Protein AF-A0A3M2H6S9-F1 (afdb_monomer_lite)

Secondary structure (DSSP, 8-state):
--------PPPHHHHHHHHHHHHHHHHHHHHHHHHHHHHHHHHHHHHHHHHHHHHHHHHHHHHHHTT----HHHHHHHHHH-GGGGSTTS-PPPPSS-TT--EEEEEETTEEEEEE-

Radius of gyration: 27.15 Å; chains: 1; bounding box: 84×23×64 Å

Foldseek 3Di:
DDDDDDDPDDDPVVVVVVVVVCVVCCVPPVVVVVVVLVVVLVVVQVVLFVVLLVLLVVVVVVCVVVVHPDDSQRSLVVCQVQVLVSDPVSDRDARSVDNVWDWHWDQDPNDIDIDID

Structure (mmCIF, N/CA/C/O backbone):
data_AF-A0A3M2H6S9-F1
#
_entry.id   AF-A0A3M2H6S9-F1
#
loop_
_atom_site.group_PDB
_atom_site.id
_atom_site.type_symbol
_atom_site.label_atom_id
_atom_site.label_alt_id
_atom_site.label_comp_id
_atom_site.label_asym_id
_atom_site.label_entity_id
_atom_site.label_seq_id
_atom_site.pdbx_PDB_ins_code
_atom_site.Cartn_x
_atom_site.Cartn_y
_atom_site.Cartn_z
_atom_site.occupancy
_atom_site.B_iso_or_equiv
_atom_site.auth_seq_id
_atom_site.auth_comp_id
_atom_site.auth_asym_id
_atom_site.auth_atom_id
_atom_site.pdbx_PDB_model_num
ATOM 1 N N . MET A 1 1 ? -65.096 -12.778 26.161 1.00 44.81 1 MET A N 1
ATOM 2 C CA . MET A 1 1 ? -63.976 -12.532 27.097 1.00 44.81 1 MET A CA 1
ATOM 3 C C . MET A 1 1 ? -62.721 -12.282 26.278 1.00 44.81 1 MET A C 1
ATOM 5 O O . MET A 1 1 ? -62.367 -13.142 25.485 1.00 44.81 1 MET A O 1
ATOM 9 N N . ILE A 1 2 ? -62.095 -11.111 26.406 1.00 59.03 2 ILE A N 1
ATOM 10 C CA . ILE A 1 2 ? -60.827 -10.795 25.729 1.00 59.03 2 ILE A CA 1
ATOM 11 C C . ILE A 1 2 ? -59.720 -10.987 26.765 1.00 59.03 2 ILE A C 1
ATOM 13 O O . ILE A 1 2 ? -59.683 -10.279 27.767 1.00 59.03 2 ILE A O 1
ATOM 17 N N . ALA A 1 3 ? -58.858 -11.982 26.559 1.00 64.31 3 ALA A N 1
ATOM 18 C CA . ALA A 1 3 ? -57.702 -12.210 27.416 1.00 64.31 3 ALA A CA 1
ATOM 19 C C . ALA A 1 3 ? -56.648 -11.124 27.143 1.00 64.31 3 ALA A C 1
ATOM 21 O O . ALA A 1 3 ? -56.135 -11.014 26.027 1.00 64.31 3 ALA A O 1
ATOM 22 N N . LEU A 1 4 ? -56.335 -10.308 28.152 1.00 69.00 4 LEU A N 1
ATOM 23 C CA . LEU A 1 4 ? -55.275 -9.302 28.078 1.00 69.00 4 LEU A CA 1
ATOM 24 C C . LEU A 1 4 ? -53.917 -10.011 28.027 1.00 69.00 4 LEU A C 1
ATOM 26 O O . LEU A 1 4 ? -53.465 -10.615 28.997 1.00 69.00 4 LEU A O 1
ATOM 30 N N . ARG A 1 5 ? -53.276 -9.959 26.859 1.00 70.56 5 ARG A N 1
ATOM 31 C CA . ARG A 1 5 ? -51.943 -10.515 26.621 1.00 70.56 5 ARG A CA 1
ATOM 32 C C . ARG A 1 5 ? -50.921 -9.715 27.434 1.00 70.56 5 ARG A C 1
ATOM 34 O O . ARG A 1 5 ? -50.798 -8.508 27.245 1.00 70.56 5 ARG A O 1
ATOM 41 N N . SER A 1 6 ? -50.186 -10.373 28.326 1.00 68.25 6 SER A N 1
ATOM 42 C CA . SER A 1 6 ? -49.147 -9.746 29.148 1.00 68.25 6 SER A CA 1
ATOM 43 C C . SER A 1 6 ? -48.003 -9.242 28.260 1.00 68.25 6 SER A C 1
ATOM 45 O O . SER A 1 6 ? -47.189 -10.032 27.782 1.00 68.25 6 SER A O 1
ATOM 47 N N . GLN A 1 7 ? -47.935 -7.933 28.013 1.00 69.62 7 GLN A N 1
ATOM 48 C CA . GLN A 1 7 ? -46.767 -7.324 27.380 1.00 69.62 7 GLN A CA 1
ATOM 49 C C . GLN A 1 7 ? -45.633 -7.270 28.408 1.00 69.62 7 GLN A C 1
ATOM 51 O O . GLN A 1 7 ? -45.641 -6.445 29.318 1.00 69.62 7 GLN A O 1
ATOM 56 N N . LYS A 1 8 ? -44.664 -8.182 28.288 1.00 73.62 8 LYS A N 1
ATOM 57 C CA . LYS A 1 8 ? -43.394 -8.084 29.014 1.00 73.62 8 LYS A CA 1
ATOM 58 C C . LYS A 1 8 ? -42.585 -6.945 28.387 1.00 73.62 8 LYS A C 1
ATOM 60 O O . LYS A 1 8 ? -42.060 -7.101 27.289 1.00 73.62 8 LYS A O 1
ATOM 65 N N . GLY A 1 9 ? -42.558 -5.791 29.050 1.00 72.38 9 GLY A N 1
ATOM 66 C CA . GLY A 1 9 ? -41.689 -4.672 28.688 1.00 72.38 9 GLY A CA 1
ATOM 67 C C . GLY A 1 9 ? -40.232 -4.963 29.053 1.00 72.38 9 GLY A C 1
ATOM 68 O O . GLY A 1 9 ? -39.964 -5.599 30.070 1.00 72.38 9 GLY A O 1
ATOM 69 N N . PHE A 1 10 ? -39.311 -4.505 28.207 1.00 75.94 10 PHE A N 1
ATOM 70 C CA . PHE A 1 10 ? -37.865 -4.555 28.433 1.00 75.94 10 PHE A CA 1
ATOM 71 C C . PHE A 1 10 ? -37.494 -3.723 29.667 1.00 75.94 10 PHE A C 1
ATOM 73 O O . PHE A 1 10 ? -38.021 -2.620 29.845 1.00 75.94 10 PHE A O 1
ATOM 80 N N . THR A 1 11 ? -36.609 -4.220 30.531 1.00 88.62 11 THR A N 1
ATOM 81 C CA . THR A 1 11 ? -36.178 -3.445 31.700 1.00 88.62 11 THR A CA 1
ATOM 82 C C . THR A 1 11 ? -35.167 -2.376 31.280 1.00 88.62 11 THR A C 1
ATOM 84 O O . THR A 1 11 ? -34.320 -2.601 30.416 1.00 88.62 11 THR A O 1
ATOM 87 N N . MET A 1 12 ? -35.202 -1.196 31.912 1.00 87.62 12 MET A N 1
ATOM 88 C CA . MET A 1 12 ? -34.157 -0.182 31.684 1.00 87.62 12 MET A CA 1
ATOM 89 C C . MET A 1 12 ? -32.765 -0.734 32.027 1.00 87.62 12 MET A C 1
ATOM 91 O O . MET A 1 12 ? -31.778 -0.382 31.385 1.00 87.62 12 MET A O 1
ATOM 95 N N . LEU A 1 13 ? -32.702 -1.635 33.012 1.00 89.50 13 LEU A N 1
ATOM 96 C CA . LEU A 1 13 ? -31.469 -2.276 33.448 1.00 89.50 13 LEU A CA 1
ATOM 97 C C . LEU A 1 13 ? -30.848 -3.152 32.351 1.00 89.50 13 LEU A C 1
ATOM 99 O O . LEU A 1 13 ? -29.633 -3.106 32.167 1.00 89.50 13 LEU A O 1
ATOM 103 N N . GLU A 1 14 ? -31.654 -3.897 31.591 1.00 89.44 14 GLU A N 1
ATOM 104 C CA . GLU A 1 14 ? -31.152 -4.684 30.458 1.00 89.44 14 GLU A CA 1
ATOM 105 C C . GLU A 1 14 ? -30.493 -3.792 29.405 1.00 89.44 14 GLU A C 1
ATOM 107 O O . GLU A 1 14 ? -29.436 -4.142 28.884 1.00 89.44 14 GLU A O 1
ATOM 112 N N . LEU A 1 15 ? -31.047 -2.606 29.138 1.00 90.75 15 LEU A N 1
ATOM 113 C CA . LEU A 1 15 ? -30.443 -1.683 28.176 1.00 90.75 15 LEU A CA 1
ATOM 114 C C . LEU A 1 15 ? -29.105 -1.136 28.691 1.00 90.75 15 LEU A C 1
ATOM 116 O O . LEU A 1 15 ? -28.136 -1.053 27.937 1.00 90.75 15 LEU A O 1
ATOM 120 N N . VAL A 1 16 ? -29.031 -0.800 29.982 1.00 94.56 16 VAL A N 1
ATOM 121 C CA . VAL A 1 16 ? -27.813 -0.260 30.605 1.00 94.56 16 VAL A CA 1
ATOM 122 C C . VAL A 1 16 ? -26.684 -1.290 30.611 1.00 94.56 16 VAL A C 1
ATOM 124 O O . VAL A 1 16 ? -25.569 -0.962 30.211 1.00 94.56 16 VAL A O 1
ATOM 127 N N . ILE A 1 17 ? -26.953 -2.539 31.002 1.00 94.12 17 ILE A N 1
ATOM 128 C CA . ILE A 1 17 ? -25.923 -3.593 31.028 1.00 94.12 17 ILE A CA 1
ATOM 129 C C . ILE A 1 17 ? -25.388 -3.861 29.615 1.00 94.12 17 ILE A C 1
ATOM 131 O O . ILE A 1 17 ? -24.176 -3.973 29.423 1.00 94.12 17 ILE A O 1
ATOM 135 N N . VAL A 1 18 ? -26.266 -3.899 28.609 1.00 95.12 18 VAL A N 1
ATOM 136 C CA . VAL A 1 18 ? -25.861 -4.079 27.208 1.00 95.12 18 VAL A CA 1
ATOM 137 C C . VAL A 1 18 ? -24.972 -2.926 26.733 1.00 95.12 18 VAL A C 1
ATOM 139 O O . VAL A 1 18 ? -23.929 -3.173 26.125 1.00 95.12 18 VAL A O 1
ATOM 142 N N . LEU A 1 19 ? -25.325 -1.676 27.051 1.00 95.31 19 LEU A N 1
ATOM 143 C CA . LEU A 1 19 ? -24.507 -0.509 26.705 1.00 95.31 19 LEU A CA 1
ATOM 144 C C . LEU A 1 19 ? -23.127 -0.551 27.365 1.00 95.31 19 LEU A C 1
ATOM 146 O O . LEU A 1 19 ? -22.139 -0.241 26.703 1.00 95.31 19 LEU A O 1
ATOM 150 N N . VAL A 1 20 ? -23.040 -0.974 28.630 1.00 96.75 20 VAL A N 1
ATOM 151 C CA . VAL A 1 20 ? -21.758 -1.126 29.335 1.00 96.75 20 VAL A CA 1
ATOM 152 C C . VAL A 1 20 ? -20.872 -2.153 28.630 1.00 96.75 20 VAL A C 1
ATOM 154 O O . VAL A 1 20 ? -19.716 -1.854 28.335 1.00 96.75 20 VAL A O 1
ATOM 157 N N . ILE A 1 21 ? -21.411 -3.325 28.280 1.00 96.81 21 ILE A N 1
ATOM 158 C CA . ILE A 1 21 ? -20.644 -4.371 27.585 1.00 96.81 21 ILE A CA 1
ATOM 159 C C . ILE A 1 21 ? -20.167 -3.878 26.209 1.00 96.81 21 ILE A C 1
ATOM 161 O O . ILE A 1 21 ? -18.991 -4.037 25.873 1.00 96.81 21 ILE A O 1
ATOM 165 N N . ILE A 1 22 ? -21.043 -3.239 25.423 1.00 97.12 22 ILE A N 1
ATOM 166 C CA . ILE A 1 22 ? -20.680 -2.686 24.107 1.00 97.12 22 ILE A CA 1
ATOM 167 C C . ILE A 1 22 ? -19.617 -1.592 24.256 1.00 97.12 22 ILE A C 1
ATOM 169 O O . ILE A 1 22 ? -18.658 -1.585 23.487 1.00 97.12 22 ILE A O 1
ATOM 173 N N . ALA A 1 23 ? -19.733 -0.704 25.247 1.00 97.12 23 ALA A N 1
ATOM 174 C CA . ALA A 1 23 ? -18.757 0.356 25.494 1.00 97.12 23 ALA A CA 1
ATOM 175 C C . ALA A 1 23 ? -17.372 -0.211 25.847 1.00 97.12 23 ALA A C 1
ATOM 177 O O . ALA A 1 23 ? -16.366 0.238 25.294 1.00 97.12 23 ALA A O 1
ATOM 178 N N . THR A 1 24 ? -17.308 -1.237 26.702 1.00 97.06 24 THR A N 1
ATOM 179 C CA . THR A 1 24 ? -16.048 -1.914 27.044 1.00 97.06 24 THR A CA 1
ATOM 180 C C . THR A 1 24 ? -15.415 -2.581 25.821 1.00 97.06 24 THR A C 1
ATOM 182 O O . THR A 1 24 ? -14.225 -2.384 25.561 1.00 97.06 24 THR A O 1
ATOM 185 N N . LEU A 1 25 ? -16.197 -3.329 25.033 1.00 97.38 25 LEU A N 1
ATOM 186 C CA . LEU A 1 25 ? -15.698 -3.989 23.823 1.00 97.38 25 LEU A CA 1
ATOM 187 C C . LEU A 1 25 ? -15.268 -2.981 22.753 1.00 97.38 25 LEU A C 1
ATOM 189 O O . LEU A 1 25 ? -14.226 -3.167 22.125 1.00 97.38 25 LEU A O 1
ATOM 193 N N . ALA A 1 26 ? -16.025 -1.900 22.563 1.00 96.88 26 ALA A N 1
ATOM 194 C CA . ALA A 1 26 ? -15.684 -0.838 21.624 1.00 96.88 26 ALA A CA 1
ATOM 195 C C . ALA A 1 26 ? -14.374 -0.140 22.019 1.00 96.88 26 ALA A C 1
ATOM 197 O O . ALA A 1 26 ? -13.539 0.111 21.148 1.00 96.88 26 ALA A O 1
ATOM 198 N N . GLY A 1 27 ? -14.150 0.088 23.319 1.00 97.06 27 GLY A N 1
ATOM 199 C CA . GLY A 1 27 ? -12.933 0.713 23.841 1.00 97.06 27 GLY A CA 1
ATOM 200 C C . GLY A 1 27 ? -11.645 -0.011 23.435 1.00 97.06 27 GLY A C 1
ATOM 201 O O . GLY A 1 27 ? -10.677 0.635 23.040 1.00 97.06 27 GLY A O 1
ATOM 202 N N . ILE A 1 28 ? -11.638 -1.349 23.456 1.00 96.25 28 ILE A N 1
ATOM 203 C CA . ILE A 1 28 ? -10.476 -2.154 23.029 1.00 96.25 28 ILE A CA 1
ATOM 204 C C . ILE A 1 28 ? -10.516 -2.536 21.541 1.00 96.25 28 ILE A C 1
ATOM 206 O O . ILE A 1 28 ? -9.474 -2.673 20.896 1.00 96.25 28 ILE A O 1
ATOM 210 N N . GLY A 1 29 ? -11.711 -2.719 20.981 1.00 96.88 29 GLY A N 1
ATOM 211 C CA . GLY A 1 29 ? -11.915 -3.247 19.635 1.00 96.88 29 GLY A CA 1
ATOM 212 C C . GLY A 1 29 ? -11.620 -2.224 18.545 1.00 96.88 29 GLY A C 1
ATOM 213 O O . GLY A 1 29 ? -10.924 -2.541 17.580 1.00 96.88 29 GLY A O 1
ATOM 214 N N . VAL A 1 30 ? -12.088 -0.984 18.716 1.00 96.38 30 VAL A N 1
ATOM 215 C CA . VAL A 1 30 ? -11.924 0.093 17.728 1.00 96.38 30 VAL A CA 1
ATOM 216 C C . VAL A 1 30 ? -10.448 0.410 17.438 1.00 96.38 30 VAL A C 1
ATOM 218 O O . VAL A 1 30 ? -10.059 0.321 16.270 1.00 96.38 30 VAL A O 1
ATOM 221 N N . PRO A 1 31 ? -9.579 0.722 18.423 1.00 95.19 31 PRO A N 1
ATOM 222 C CA . PRO A 1 31 ? -8.184 1.063 18.128 1.00 95.19 31 PRO A CA 1
ATOM 223 C C . PRO A 1 31 ? -7.410 -0.109 17.504 1.00 95.19 31 PRO A C 1
ATOM 225 O O . PRO A 1 31 ? -6.616 0.091 16.579 1.00 95.19 31 PRO A O 1
ATOM 228 N N . LYS A 1 32 ? -7.675 -1.345 17.952 1.00 96.38 32 LYS A N 1
ATOM 229 C CA . LYS A 1 32 ? -7.070 -2.555 17.378 1.00 96.38 32 LYS A CA 1
ATOM 230 C C . LYS A 1 32 ? -7.471 -2.734 15.915 1.00 96.38 32 LYS A C 1
ATOM 232 O O . LYS A 1 32 ? -6.606 -2.959 15.070 1.00 96.38 32 LYS A O 1
ATOM 237 N N . TYR A 1 33 ? -8.759 -2.586 15.611 1.00 96.00 33 TYR A N 1
ATOM 238 C CA . TYR A 1 33 ? -9.279 -2.698 14.252 1.00 96.00 33 TYR A CA 1
ATOM 239 C C . TYR A 1 33 ? -8.670 -1.650 13.314 1.00 96.00 33 TYR A C 1
ATOM 241 O O . TYR A 1 33 ? -8.200 -1.997 12.231 1.00 96.00 33 TYR A O 1
ATOM 249 N N . LEU A 1 34 ? -8.585 -0.389 13.751 1.00 95.62 34 LEU A N 1
ATOM 250 C CA . LEU A 1 34 ? -7.965 0.685 12.968 1.00 95.62 34 LEU A CA 1
ATOM 251 C C . LEU A 1 34 ? -6.479 0.409 12.679 1.00 95.62 34 LEU A C 1
ATOM 253 O O . LEU A 1 34 ? -6.016 0.608 11.554 1.00 95.62 34 LEU A O 1
ATOM 257 N N . SER A 1 35 ? -5.732 -0.102 13.663 1.00 95.62 35 SER A N 1
ATOM 258 C CA . SER A 1 35 ? -4.330 -0.502 13.472 1.00 95.62 35 SER A CA 1
ATOM 259 C C . SER A 1 35 ? -4.193 -1.654 12.472 1.00 95.62 35 SER A C 1
ATOM 261 O O . SER A 1 35 ? -3.369 -1.583 11.559 1.00 95.62 35 SER A O 1
ATOM 263 N N . MET A 1 36 ? -5.034 -2.686 12.586 1.00 95.88 36 MET A N 1
ATOM 264 C CA . MET A 1 36 ? -5.041 -3.823 11.659 1.00 95.88 36 MET A CA 1
ATOM 265 C C . MET A 1 36 ? -5.373 -3.390 10.229 1.00 95.88 36 MET A C 1
ATOM 267 O O . MET A 1 36 ? -4.688 -3.803 9.295 1.00 95.88 36 MET A O 1
ATOM 271 N N . GLN A 1 37 ? -6.364 -2.513 10.046 1.00 94.56 37 GLN A N 1
ATOM 272 C CA . GLN A 1 37 ? -6.674 -1.949 8.732 1.00 94.56 37 GLN A CA 1
ATOM 273 C C . GLN A 1 37 ? -5.481 -1.192 8.145 1.00 94.56 37 GLN A C 1
ATOM 275 O O . GLN A 1 37 ? -5.136 -1.401 6.983 1.00 94.56 37 GLN A O 1
ATOM 280 N N . LYS A 1 38 ? -4.814 -0.346 8.939 1.00 93.75 38 LYS A N 1
ATOM 281 C CA . LYS A 1 38 ? -3.628 0.393 8.488 1.00 93.75 38 LYS A CA 1
ATOM 282 C C . LYS A 1 38 ? -2.501 -0.553 8.065 1.00 93.75 38 LYS A C 1
ATOM 284 O O . LYS A 1 38 ? -1.880 -0.340 7.027 1.00 93.75 38 LYS A O 1
ATOM 289 N N . GLN A 1 39 ? -2.251 -1.613 8.833 1.00 94.31 39 GLN A N 1
ATOM 290 C CA . GLN A 1 39 ? -1.246 -2.625 8.490 1.00 94.31 39 GLN A CA 1
ATOM 291 C C . GLN A 1 39 ? -1.608 -3.376 7.203 1.00 94.31 39 GLN A C 1
ATOM 293 O O . GLN A 1 39 ? -0.745 -3.556 6.345 1.00 94.31 39 GLN A O 1
ATOM 298 N N . ALA A 1 40 ? -2.880 -3.742 7.025 1.00 94.81 40 ALA A N 1
ATOM 299 C CA . ALA A 1 40 ? -3.366 -4.371 5.799 1.00 94.81 40 ALA A CA 1
ATOM 300 C C . ALA A 1 40 ? -3.190 -3.455 4.578 1.00 94.81 40 ALA A C 1
ATOM 302 O O . ALA A 1 40 ? -2.738 -3.912 3.530 1.00 94.81 40 ALA A O 1
ATOM 303 N N . GLN A 1 41 ? -3.465 -2.154 4.721 1.00 93.56 41 GLN A N 1
ATOM 304 C CA . GLN A 1 41 ? -3.228 -1.173 3.659 1.00 93.56 41 GLN A CA 1
ATOM 305 C C . GLN A 1 41 ? -1.738 -1.070 3.303 1.00 93.56 41 GLN A C 1
ATOM 307 O O . GLN A 1 41 ? -1.398 -1.070 2.125 1.00 93.56 41 GLN A O 1
ATOM 312 N N . ILE A 1 42 ? -0.838 -1.036 4.290 1.00 93.00 42 ILE A N 1
ATOM 313 C CA . ILE A 1 42 ? 0.615 -0.995 4.045 1.00 93.00 42 ILE A CA 1
ATOM 314 C C . ILE A 1 42 ? 1.092 -2.275 3.342 1.00 93.00 42 ILE A C 1
ATOM 316 O O . ILE A 1 42 ? 1.872 -2.208 2.391 1.00 93.00 42 ILE A O 1
ATOM 320 N N . ALA A 1 43 ? 0.614 -3.441 3.782 1.00 94.38 43 ALA A N 1
ATOM 321 C CA . ALA A 1 43 ? 0.956 -4.724 3.174 1.00 94.38 43 ALA A CA 1
ATOM 322 C C . ALA A 1 43 ? 0.465 -4.813 1.720 1.00 94.38 43 ALA A C 1
ATOM 324 O O . ALA A 1 43 ? 1.234 -5.192 0.834 1.00 94.38 43 ALA A O 1
ATOM 325 N N . ALA A 1 44 ? -0.779 -4.401 1.465 1.00 94.06 44 ALA A N 1
ATOM 326 C CA . ALA A 1 44 ? -1.347 -4.341 0.123 1.00 94.06 44 ALA A CA 1
ATOM 327 C C . ALA A 1 44 ? -0.589 -3.348 -0.773 1.00 94.06 44 ALA A C 1
ATOM 329 O O . ALA A 1 44 ? -0.289 -3.670 -1.918 1.00 94.06 44 ALA A O 1
ATOM 330 N N . ASP A 1 45 ? -0.206 -2.177 -0.255 1.00 93.19 45 ASP A N 1
ATOM 331 C CA . ASP A 1 45 ? 0.569 -1.194 -1.018 1.00 93.19 45 ASP A CA 1
ATOM 332 C C . ASP A 1 45 ? 1.948 -1.744 -1.408 1.00 93.19 45 ASP A C 1
ATOM 334 O O . ASP A 1 45 ? 2.370 -1.632 -2.560 1.00 93.19 45 ASP A O 1
ATOM 338 N N . LYS A 1 46 ? 2.632 -2.410 -0.472 1.00 93.25 46 LYS A N 1
ATOM 339 C CA . LYS A 1 46 ? 3.916 -3.068 -0.740 1.00 93.25 46 LYS A CA 1
ATOM 340 C C . LYS A 1 46 ? 3.781 -4.157 -1.809 1.00 93.25 46 LYS A C 1
ATOM 342 O O . LYS A 1 46 ? 4.606 -4.210 -2.721 1.00 93.25 46 LYS A O 1
ATOM 347 N N . ALA A 1 47 ? 2.744 -4.991 -1.721 1.00 93.94 47 ALA A N 1
ATOM 348 C CA . ALA A 1 47 ? 2.470 -6.033 -2.708 1.00 93.94 47 ALA A CA 1
ATOM 349 C C . ALA A 1 47 ? 2.174 -5.441 -4.097 1.00 93.94 47 ALA A C 1
ATOM 351 O O . ALA A 1 47 ? 2.753 -5.877 -5.091 1.00 93.94 47 ALA A O 1
ATOM 352 N N . ASN A 1 48 ? 1.348 -4.393 -4.162 1.00 93.75 48 ASN A N 1
ATOM 353 C CA . ASN A 1 48 ? 1.013 -3.704 -5.408 1.00 93.75 48 ASN A CA 1
ATOM 354 C C . ASN A 1 48 ? 2.250 -3.095 -6.080 1.00 93.75 48 ASN A C 1
ATOM 356 O O . ASN A 1 48 ? 2.439 -3.256 -7.285 1.00 93.75 48 ASN A O 1
ATOM 360 N N . ARG A 1 49 ? 3.125 -2.429 -5.316 1.00 93.44 49 ARG A N 1
ATOM 361 C CA . ARG A 1 49 ? 4.373 -1.856 -5.850 1.00 93.44 49 ARG A CA 1
ATOM 362 C C . ARG A 1 49 ? 5.298 -2.926 -6.416 1.00 93.44 49 ARG A C 1
ATOM 364 O O . ARG A 1 49 ? 5.822 -2.740 -7.511 1.00 93.44 49 ARG A O 1
ATOM 371 N N . ALA A 1 50 ? 5.460 -4.043 -5.707 1.00 93.25 50 ALA A N 1
ATOM 372 C CA . ALA A 1 50 ? 6.266 -5.167 -6.179 1.00 93.25 50 ALA A CA 1
ATOM 373 C C . ALA A 1 50 ? 5.689 -5.781 -7.468 1.00 93.25 50 ALA A C 1
ATOM 375 O O . ALA A 1 50 ? 6.430 -6.054 -8.415 1.00 93.25 50 ALA A O 1
ATOM 376 N N . ALA A 1 51 ? 4.362 -5.931 -7.546 1.00 93.44 51 ALA A N 1
ATOM 377 C CA . ALA A 1 51 ? 3.684 -6.401 -8.751 1.00 93.44 51 ALA A CA 1
ATOM 378 C C . ALA A 1 51 ? 3.907 -5.455 -9.943 1.00 93.44 51 ALA A C 1
ATOM 380 O O . ALA A 1 51 ? 4.196 -5.915 -11.045 1.00 93.44 51 ALA A O 1
ATOM 381 N N . ILE A 1 52 ? 3.844 -4.136 -9.727 1.00 93.81 52 ILE A N 1
ATOM 382 C CA . ILE A 1 52 ? 4.107 -3.129 -10.767 1.00 93.81 52 ILE A CA 1
ATOM 383 C C . ILE A 1 52 ? 5.568 -3.162 -11.224 1.00 93.81 52 ILE A C 1
ATOM 385 O O . ILE A 1 52 ? 5.821 -3.163 -12.425 1.00 93.81 52 ILE A O 1
ATOM 389 N N . GLN A 1 53 ? 6.530 -3.225 -10.298 1.00 93.50 53 GLN A N 1
ATOM 390 C CA . GLN 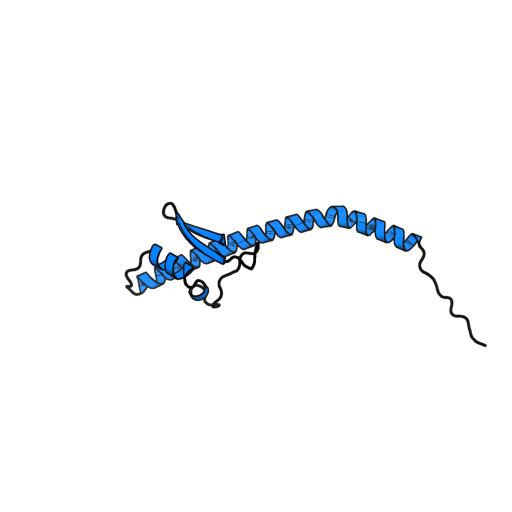A 1 53 ? 7.952 -3.350 -10.647 1.00 93.50 53 GLN A CA 1
ATOM 391 C C . GLN A 1 53 ? 8.202 -4.592 -11.507 1.00 93.50 53 GLN A C 1
ATOM 393 O O . GLN A 1 53 ? 8.880 -4.511 -12.530 1.00 93.50 53 GLN A O 1
ATOM 398 N N . THR A 1 54 ? 7.596 -5.718 -11.128 1.00 93.44 54 THR A N 1
ATOM 399 C CA . THR A 1 54 ? 7.685 -6.973 -11.882 1.00 93.44 54 THR A CA 1
ATOM 400 C C . THR A 1 54 ? 7.050 -6.832 -13.264 1.00 93.44 54 THR A C 1
ATOM 402 O O . THR A 1 54 ? 7.641 -7.248 -14.253 1.00 93.44 54 THR A O 1
ATOM 405 N N . ALA A 1 55 ? 5.882 -6.195 -13.370 1.00 93.38 55 ALA A N 1
ATOM 406 C CA . ALA A 1 55 ? 5.211 -5.977 -14.649 1.00 93.38 55 ALA A CA 1
ATOM 407 C C . ALA A 1 55 ? 6.032 -5.086 -15.602 1.00 93.38 55 ALA A C 1
ATOM 409 O O . ALA A 1 55 ? 6.126 -5.381 -16.794 1.00 93.38 55 ALA A O 1
ATOM 410 N N . ILE A 1 56 ? 6.663 -4.027 -15.080 1.00 93.69 56 ILE A N 1
ATOM 411 C CA . ILE A 1 56 ? 7.578 -3.162 -15.841 1.00 93.69 56 ILE A CA 1
ATOM 412 C C . ILE A 1 56 ? 8.783 -3.974 -16.332 1.00 93.69 56 ILE A C 1
ATOM 414 O O . ILE A 1 56 ? 9.108 -3.923 -17.517 1.00 93.69 56 ILE A O 1
ATOM 418 N N . MET A 1 57 ? 9.403 -4.768 -15.454 1.00 92.44 57 MET A N 1
ATOM 419 C CA . MET A 1 57 ? 10.555 -5.601 -15.810 1.00 92.44 57 MET A CA 1
ATOM 420 C C . MET A 1 57 ? 10.202 -6.665 -16.856 1.00 92.44 57 MET A C 1
ATOM 422 O O . MET A 1 57 ? 10.917 -6.817 -17.842 1.00 92.44 57 MET A O 1
ATOM 426 N N . ASN A 1 58 ? 9.071 -7.354 -16.697 1.00 93.81 58 ASN A N 1
ATOM 427 C CA . ASN A 1 58 ? 8.607 -8.349 -17.663 1.00 93.81 58 ASN A CA 1
ATOM 428 C C . ASN A 1 58 ? 8.376 -7.715 -19.037 1.00 93.81 58 ASN A C 1
ATOM 430 O O . ASN A 1 58 ? 8.816 -8.255 -20.046 1.00 93.81 58 ASN A O 1
ATOM 434 N N . ARG A 1 59 ? 7.760 -6.525 -19.088 1.00 93.12 59 ARG A N 1
ATOM 435 C CA . ARG A 1 59 ? 7.559 -5.800 -20.349 1.00 93.12 59 ARG A CA 1
ATOM 436 C C . ARG A 1 59 ? 8.885 -5.404 -21.000 1.00 93.12 59 ARG A C 1
ATOM 438 O O . ARG A 1 59 ? 8.996 -5.474 -22.222 1.00 93.12 59 ARG A O 1
ATOM 445 N N . TYR A 1 60 ? 9.866 -4.988 -20.203 1.00 93.31 60 TYR A N 1
ATOM 446 C CA . TYR A 1 60 ? 11.206 -4.658 -20.684 1.00 93.31 60 TYR A CA 1
ATOM 447 C C . TYR A 1 60 ? 11.905 -5.881 -21.295 1.00 93.31 60 TYR A C 1
ATOM 449 O O . TYR A 1 60 ? 12.379 -5.813 -22.429 1.00 93.31 60 TYR A O 1
ATOM 457 N N . VAL A 1 61 ? 11.885 -7.019 -20.597 1.00 93.62 61 VAL A N 1
ATOM 458 C CA . VAL A 1 61 ? 12.457 -8.284 -21.085 1.00 93.62 61 VAL A CA 1
ATOM 459 C C . VAL A 1 61 ? 11.741 -8.771 -22.348 1.00 93.62 61 VAL A C 1
ATOM 461 O O . VAL A 1 61 ? 12.400 -9.114 -23.327 1.00 93.62 61 VAL A O 1
ATOM 464 N N . ASP A 1 62 ? 10.407 -8.726 -22.384 1.00 93.06 62 ASP A N 1
ATOM 465 C CA . ASP A 1 62 ? 9.612 -9.100 -23.562 1.00 93.06 62 ASP A CA 1
ATOM 466 C C . ASP A 1 62 ? 9.983 -8.282 -24.803 1.00 93.06 62 ASP A C 1
ATOM 468 O O . ASP A 1 62 ? 10.005 -8.803 -25.918 1.00 93.06 62 ASP A O 1
ATOM 472 N N . LYS A 1 63 ? 10.243 -6.984 -24.622 1.00 92.81 63 LYS A N 1
ATOM 473 C CA . LYS A 1 63 ? 10.619 -6.078 -25.708 1.00 92.81 63 LYS A CA 1
ATOM 474 C C . LYS A 1 63 ? 12.016 -6.382 -26.239 1.00 92.81 63 LYS A C 1
ATOM 476 O O . LYS A 1 63 ? 12.182 -6.502 -27.451 1.00 92.81 63 LYS A O 1
ATOM 481 N N . ILE A 1 64 ? 12.977 -6.605 -25.345 1.00 93.31 64 ILE A N 1
ATOM 482 C CA . ILE A 1 64 ? 14.334 -7.014 -25.725 1.00 93.31 64 ILE A CA 1
ATOM 483 C C . ILE A 1 64 ? 14.315 -8.349 -26.472 1.00 93.31 64 ILE A C 1
ATOM 485 O O . ILE A 1 64 ? 14.945 -8.472 -27.519 1.00 93.31 64 ILE A O 1
ATOM 489 N N . ASN A 1 65 ? 13.543 -9.325 -25.989 1.00 94.19 65 ASN A N 1
ATOM 490 C CA . ASN A 1 65 ? 13.435 -10.643 -26.620 1.00 94.19 65 ASN A CA 1
ATOM 491 C C . ASN A 1 65 ? 12.852 -10.586 -28.041 1.00 94.19 65 ASN A C 1
ATOM 493 O O . ASN A 1 65 ? 13.107 -11.478 -28.845 1.00 94.19 65 ASN A O 1
ATOM 497 N N . ARG A 1 66 ? 12.085 -9.541 -28.373 1.00 93.38 66 ARG A N 1
ATOM 498 C CA . ARG A 1 66 ? 11.557 -9.301 -29.727 1.00 93.38 66 ARG A CA 1
ATOM 499 C C . ARG A 1 66 ? 12.532 -8.558 -30.643 1.00 93.38 66 ARG A C 1
ATOM 501 O O . ARG A 1 66 ? 12.211 -8.358 -31.809 1.00 93.38 66 ARG A O 1
ATOM 508 N N . GLY A 1 67 ? 13.700 -8.159 -30.138 1.00 91.31 67 GLY A N 1
ATOM 509 C CA . GLY A 1 67 ? 14.683 -7.366 -30.876 1.00 91.31 67 GLY A CA 1
ATOM 510 C C . GLY A 1 67 ? 14.416 -5.857 -30.856 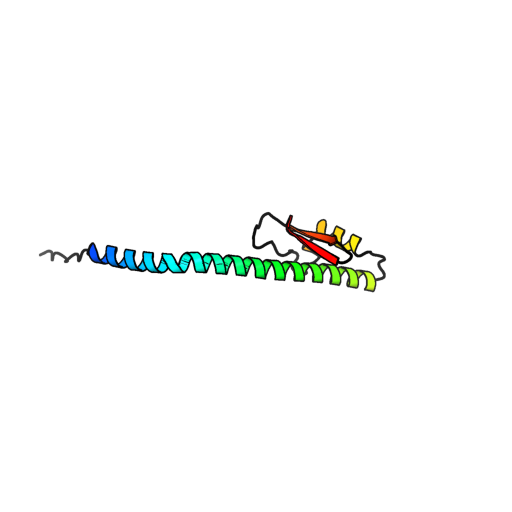1.00 91.31 67 GLY A C 1
ATOM 511 O O . GLY A 1 67 ? 15.110 -5.115 -31.553 1.00 91.31 67 GLY A O 1
ATOM 512 N N . ASP A 1 68 ? 13.451 -5.382 -30.057 1.00 92.44 68 ASP A N 1
ATOM 513 C CA . ASP A 1 68 ? 13.180 -3.949 -29.924 1.00 92.44 68 ASP A CA 1
ATOM 514 C C . ASP A 1 68 ? 14.311 -3.276 -29.126 1.00 92.44 68 ASP A C 1
ATOM 516 O O . ASP A 1 68 ? 14.689 -3.716 -28.036 1.00 92.44 68 ASP A O 1
ATOM 520 N N . ARG A 1 69 ? 14.822 -2.149 -29.632 1.00 89.94 69 ARG A N 1
ATOM 521 C CA . ARG A 1 69 ? 15.784 -1.304 -28.910 1.00 89.94 69 ARG A CA 1
ATOM 522 C C . ARG A 1 69 ? 15.027 -0.350 -27.991 1.00 89.94 69 ARG A C 1
ATOM 524 O O . ARG A 1 69 ? 14.690 0.758 -28.395 1.00 89.94 69 ARG A O 1
ATOM 531 N N . VAL A 1 70 ? 14.751 -0.792 -26.769 1.00 91.25 70 VAL A N 1
ATOM 532 C CA . VAL A 1 70 ? 14.082 0.014 -25.737 1.00 91.25 70 VAL A CA 1
ATOM 533 C C . VAL A 1 70 ? 14.979 0.189 -24.522 1.00 91.25 70 VAL A C 1
ATOM 535 O O . VAL A 1 70 ? 15.714 -0.719 -24.140 1.00 91.25 70 VAL A O 1
ATOM 538 N N . THR A 1 71 ? 14.902 1.352 -23.889 1.00 91.00 71 THR A N 1
ATOM 539 C CA . THR A 1 71 ? 15.520 1.587 -22.586 1.00 91.00 71 THR A CA 1
ATOM 540 C C . THR A 1 71 ? 14.512 1.332 -21.470 1.00 91.00 71 THR A C 1
ATOM 542 O O . THR A 1 71 ? 13.296 1.387 -21.670 1.00 91.00 71 THR A O 1
ATOM 545 N N . MET A 1 72 ? 15.003 1.100 -20.251 1.00 88.38 72 MET A N 1
ATOM 546 C CA . MET A 1 72 ? 14.127 0.995 -19.079 1.00 88.38 72 MET A CA 1
ATOM 547 C C . MET A 1 72 ? 13.290 2.273 -18.884 1.00 88.38 72 MET A C 1
ATOM 549 O O . MET A 1 72 ? 12.138 2.207 -18.454 1.00 88.38 72 MET A O 1
ATOM 553 N N . GLN A 1 73 ? 13.837 3.436 -19.250 1.00 92.06 73 GLN A N 1
ATOM 554 C CA . GLN A 1 73 ? 13.123 4.707 -19.165 1.00 92.06 73 GLN A CA 1
ATOM 555 C C . GLN A 1 73 ? 11.913 4.749 -20.108 1.00 92.06 73 GLN A C 1
ATOM 557 O O . GLN A 1 73 ? 10.861 5.256 -19.720 1.00 92.06 73 GLN A O 1
ATOM 562 N N . ASP A 1 74 ? 12.020 4.165 -21.302 1.00 92.44 74 ASP A N 1
ATOM 563 C CA . ASP A 1 74 ? 10.912 4.106 -22.262 1.00 92.44 74 ASP A CA 1
ATOM 564 C C . ASP A 1 74 ? 9.750 3.272 -21.721 1.00 92.44 74 ASP A C 1
ATOM 566 O O . ASP A 1 74 ? 8.588 3.670 -21.816 1.00 92.44 74 ASP A O 1
ATOM 570 N N . ILE A 1 75 ? 10.059 2.142 -21.080 1.00 93.12 75 ILE A N 1
ATOM 571 C CA . ILE A 1 75 ? 9.048 1.267 -20.478 1.00 93.12 75 ILE A CA 1
ATOM 572 C C . ILE A 1 75 ? 8.390 1.935 -19.268 1.00 93.12 75 I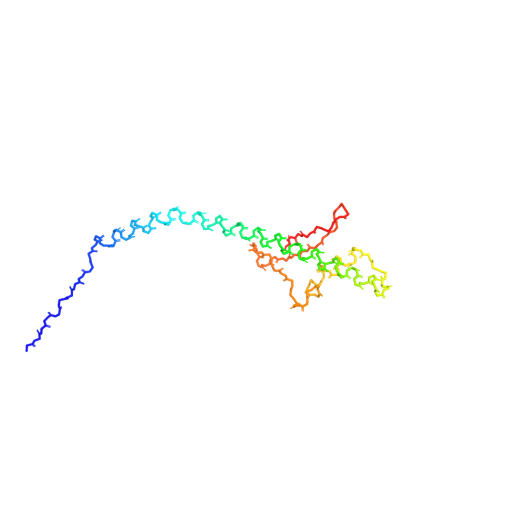LE A C 1
ATOM 574 O O . ILE A 1 75 ? 7.173 1.854 -19.100 1.00 93.12 75 ILE A O 1
ATOM 578 N N . VAL A 1 76 ? 9.164 2.647 -18.448 1.00 93.81 76 VAL A N 1
ATOM 579 C CA . VAL A 1 76 ? 8.632 3.444 -17.333 1.00 93.81 76 VAL A CA 1
ATOM 580 C C . VAL A 1 76 ? 7.712 4.561 -17.839 1.00 93.81 76 VAL A C 1
ATOM 582 O O . VAL A 1 76 ? 6.631 4.768 -17.283 1.00 93.81 76 VAL A O 1
ATOM 585 N N . ASN A 1 77 ? 8.084 5.248 -18.921 1.00 94.25 77 ASN A N 1
ATOM 586 C CA . ASN A 1 77 ? 7.233 6.256 -19.554 1.00 94.25 77 ASN A CA 1
ATOM 587 C C . ASN A 1 77 ? 5.941 5.628 -20.095 1.00 94.25 77 ASN A C 1
ATOM 589 O O . ASN A 1 77 ? 4.854 6.141 -19.835 1.00 94.25 77 ASN A O 1
ATOM 593 N N . GLN A 1 78 ? 6.040 4.474 -20.761 1.00 92.06 78 GLN A N 1
ATOM 594 C CA . GLN A 1 78 ? 4.883 3.731 -21.255 1.00 92.06 78 GLN A CA 1
ATOM 595 C C . GLN A 1 78 ? 3.946 3.313 -20.114 1.00 92.06 78 GLN A C 1
ATOM 597 O O . GLN A 1 78 ? 2.726 3.426 -20.251 1.00 92.06 78 GLN A O 1
ATOM 602 N N . PHE A 1 79 ? 4.497 2.874 -18.978 1.00 93.88 79 PHE A N 1
ATOM 603 C CA . PHE A 1 79 ? 3.711 2.576 -17.785 1.00 93.88 79 PHE A CA 1
ATOM 604 C C . PHE A 1 79 ? 2.971 3.815 -17.289 1.00 93.88 79 PHE A C 1
ATOM 606 O O . PHE A 1 79 ? 1.773 3.744 -17.051 1.00 93.88 79 PHE A O 1
ATOM 613 N N . ASN A 1 80 ? 3.643 4.962 -17.191 1.00 92.88 80 ASN A N 1
ATOM 614 C CA . ASN A 1 80 ? 3.020 6.200 -16.722 1.00 92.88 80 ASN A CA 1
ATOM 615 C C . ASN A 1 80 ? 1.924 6.725 -17.665 1.00 92.88 80 ASN A C 1
ATOM 617 O O . ASN A 1 80 ? 0.975 7.351 -17.193 1.00 92.88 80 ASN A O 1
ATOM 621 N N . SER A 1 81 ? 2.041 6.474 -18.971 1.00 92.00 81 SER A N 1
ATOM 622 C CA . SER A 1 81 ? 1.041 6.872 -19.969 1.00 92.00 81 SER A CA 1
ATOM 623 C C . SER A 1 81 ? -0.141 5.907 -20.054 1.00 92.00 81 SER A C 1
ATOM 625 O O . SER A 1 81 ? -1.275 6.353 -20.200 1.00 92.00 81 SER A O 1
ATOM 627 N N . ASN A 1 82 ? 0.092 4.593 -19.966 1.00 91.19 82 ASN A N 1
ATOM 628 C CA . ASN A 1 82 ? -0.978 3.597 -20.036 1.00 91.19 82 ASN A CA 1
ATOM 629 C C . ASN A 1 82 ? -0.717 2.374 -19.127 1.00 91.19 82 ASN A C 1
ATOM 631 O O . ASN A 1 82 ? -0.423 1.276 -19.627 1.00 91.19 82 ASN A O 1
ATOM 635 N N . PRO A 1 83 ? -0.884 2.521 -17.796 1.00 88.75 83 PRO A N 1
ATOM 636 C CA . PRO A 1 83 ? -0.556 1.480 -16.815 1.00 88.75 83 PRO A CA 1
ATOM 637 C C . PRO A 1 83 ? -1.321 0.171 -17.033 1.00 88.75 83 PRO A C 1
ATOM 639 O O . PRO A 1 83 ? -0.813 -0.917 -16.781 1.00 88.75 83 PRO A O 1
ATOM 642 N N . ASN A 1 84 ? -2.553 0.269 -17.533 1.00 91.12 84 ASN A N 1
ATOM 643 C CA . ASN A 1 84 ? -3.455 -0.864 -17.725 1.00 91.12 84 ASN A CA 1
ATOM 644 C C . ASN A 1 84 ? -2.924 -1.893 -18.729 1.00 91.12 84 ASN A C 1
ATOM 646 O O . ASN A 1 84 ? -3.225 -3.076 -18.606 1.00 91.12 84 ASN A O 1
ATOM 650 N N . SER A 1 85 ? -2.091 -1.463 -19.681 1.00 88.19 85 SER A N 1
ATOM 651 C CA . SER A 1 85 ? -1.486 -2.357 -20.673 1.00 88.19 85 SER A CA 1
ATOM 652 C C . SER A 1 85 ? -0.442 -3.309 -20.085 1.00 88.19 85 SER A C 1
ATOM 654 O O . SER A 1 85 ? -0.049 -4.260 -20.752 1.00 88.19 85 SER A O 1
ATOM 656 N N . PHE A 1 86 ? 0.025 -3.078 -18.857 1.00 90.38 86 PHE A N 1
ATOM 657 C CA . PHE A 1 86 ? 1.059 -3.889 -1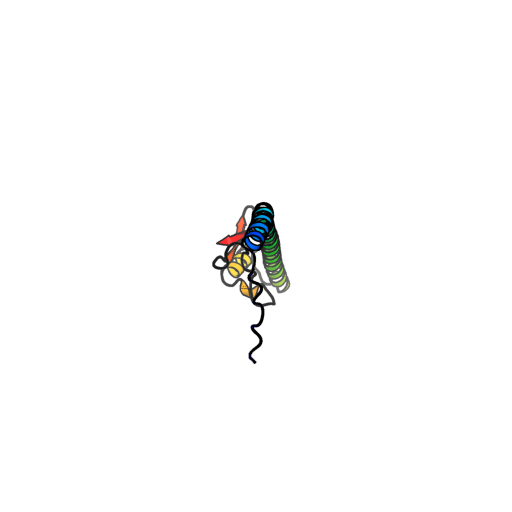8.207 1.00 90.38 86 PHE A CA 1
ATOM 658 C C . PHE A 1 86 ? 0.497 -5.105 -17.472 1.00 90.38 86 PHE A C 1
ATOM 660 O O . PHE A 1 86 ? 1.257 -5.982 -17.071 1.00 90.38 86 PHE A O 1
ATOM 667 N N . PHE A 1 87 ? -0.823 -5.176 -17.317 1.00 88.75 87 PHE A N 1
ATOM 668 C CA . PHE A 1 87 ? -1.490 -6.244 -16.592 1.00 88.75 87 PHE A CA 1
ATOM 669 C C . PHE A 1 87 ? -2.377 -7.037 -17.552 1.00 88.75 87 PHE A C 1
ATOM 671 O O . PHE A 1 87 ? -3.176 -6.430 -18.265 1.00 88.75 87 PHE A O 1
ATOM 678 N N . PRO A 1 88 ? -2.309 -8.382 -17.552 1.00 82.81 88 PRO A N 1
ATOM 679 C CA . PRO A 1 88 ? -3.189 -9.219 -18.375 1.00 82.81 88 PRO A CA 1
ATOM 680 C C . PRO A 1 88 ? -4.679 -8.977 -18.102 1.00 82.81 88 PRO A C 1
ATOM 682 O O . PRO A 1 88 ? -5.517 -9.139 -18.979 1.00 82.81 88 PRO A O 1
ATOM 685 N N . THR A 1 89 ? -5.004 -8.546 -16.883 1.00 83.94 89 THR A N 1
ATOM 686 C CA . THR A 1 89 ? -6.357 -8.184 -16.446 1.00 83.94 89 THR A CA 1
ATOM 687 C C . THR A 1 89 ? -6.852 -6.853 -17.020 1.00 83.94 89 THR A C 1
ATOM 689 O O . THR A 1 89 ? -8.007 -6.488 -16.801 1.00 83.94 89 THR A O 1
ATOM 692 N N . GLY A 1 90 ? -5.992 -6.085 -17.697 1.00 81.62 90 GLY A N 1
ATOM 693 C CA . GLY A 1 90 ? -6.318 -4.767 -18.244 1.00 81.62 90 GLY A CA 1
ATOM 694 C C . GLY A 1 90 ? -6.526 -3.680 -17.187 1.00 81.62 90 GLY A C 1
ATOM 695 O O . GLY A 1 90 ? -7.035 -2.606 -17.507 1.00 81.62 90 GLY A O 1
ATOM 696 N N . LYS A 1 91 ? -6.172 -3.936 -15.921 1.00 85.50 91 LYS A N 1
ATOM 697 C CA . LYS A 1 91 ? -6.307 -2.976 -14.818 1.00 85.50 91 LYS A CA 1
ATOM 698 C C . LYS A 1 91 ? -5.083 -3.018 -13.913 1.00 85.50 91 LYS A C 1
ATOM 700 O O . LYS A 1 91 ? -4.749 -4.069 -13.370 1.00 85.50 91 LYS A O 1
ATOM 705 N N . VAL A 1 92 ? -4.454 -1.860 -13.714 1.00 86.94 92 VAL A N 1
ATOM 706 C CA . VAL A 1 92 ? -3.435 -1.683 -12.669 1.00 86.94 92 VAL A CA 1
ATOM 707 C C . VAL A 1 92 ? -4.092 -1.740 -11.281 1.00 86.94 92 VAL A C 1
ATOM 709 O O . VAL A 1 92 ? -5.194 -1.204 -11.114 1.00 86.94 92 VAL A O 1
ATOM 712 N N . PRO A 1 93 ? -3.453 -2.361 -10.273 1.00 88.69 93 PRO A N 1
ATOM 713 C CA . PRO A 1 93 ? -3.917 -2.270 -8.893 1.00 88.69 93 PRO A CA 1
ATOM 714 C C . PRO A 1 93 ? -4.033 -0.811 -8.433 1.00 88.69 93 PRO A C 1
ATOM 716 O O . PRO A 1 93 ? -3.205 0.026 -8.787 1.00 88.69 93 PRO A O 1
ATOM 719 N N . ASN A 1 94 ? -5.044 -0.499 -7.622 1.00 89.88 94 ASN A N 1
ATOM 720 C CA . ASN A 1 94 ? -5.210 0.839 -7.051 1.00 89.88 94 ASN A CA 1
ATOM 721 C C . ASN A 1 94 ? -4.524 0.929 -5.680 1.00 89.88 94 ASN A C 1
ATOM 723 O O . ASN A 1 94 ? -4.489 -0.073 -4.958 1.00 89.88 94 ASN A O 1
ATOM 727 N N . PRO A 1 95 ? -4.029 2.113 -5.280 1.00 89.06 95 PRO A N 1
ATOM 728 C CA . PRO A 1 95 ? -3.515 2.314 -3.936 1.00 89.06 95 PRO A CA 1
ATOM 729 C C . PRO A 1 95 ? -4.593 2.039 -2.876 1.00 89.06 95 PRO A C 1
ATOM 731 O O . PRO A 1 95 ? -5.697 2.576 -2.980 1.00 89.06 95 PRO A O 1
ATOM 734 N N . PRO A 1 96 ? -4.296 1.245 -1.832 1.00 87.06 96 PRO A N 1
ATOM 735 C CA . PRO A 1 96 ? -5.268 0.926 -0.784 1.00 87.06 96 PRO A CA 1
ATOM 736 C C . PRO A 1 96 ? -5.560 2.118 0.140 1.00 87.06 96 PRO A C 1
ATOM 738 O O . PRO A 1 96 ? -6.570 2.120 0.835 1.00 87.06 96 PRO A O 1
ATOM 741 N N . THR A 1 97 ? -4.685 3.129 0.153 1.00 81.88 97 THR A N 1
ATOM 742 C CA . THR A 1 97 ? -4.829 4.342 0.972 1.00 81.88 97 THR A CA 1
ATOM 743 C C . THR A 1 97 ? -5.741 5.387 0.324 1.00 81.88 97 THR A C 1
ATOM 745 O O . THR A 1 97 ? -6.401 6.136 1.036 1.00 81.88 97 THR A O 1
ATOM 748 N N . ASP A 1 98 ? -5.780 5.464 -1.012 1.00 81.81 98 ASP A N 1
ATOM 749 C CA . ASP A 1 98 ? -6.616 6.424 -1.742 1.00 81.81 98 ASP A CA 1
ATOM 750 C C . ASP A 1 98 ? -6.936 5.915 -3.156 1.00 81.81 98 ASP A C 1
ATOM 752 O O . ASP A 1 98 ? -6.050 5.770 -4.002 1.00 81.81 98 ASP A O 1
ATOM 756 N N . ILE A 1 99 ? -8.225 5.687 -3.421 1.00 79.25 99 ILE A N 1
ATOM 757 C CA . ILE A 1 99 ? -8.730 5.149 -4.691 1.00 79.25 99 ILE A CA 1
ATOM 758 C C . ILE A 1 99 ? -8.578 6.168 -5.832 1.00 79.25 99 ILE A C 1
ATOM 760 O O . ILE A 1 99 ? -8.481 5.772 -6.994 1.00 79.25 99 ILE A O 1
ATOM 764 N N . LYS A 1 100 ? -8.544 7.474 -5.543 1.00 82.88 100 LYS A N 1
ATOM 765 C CA . LYS A 1 100 ? -8.386 8.507 -6.581 1.00 82.88 100 LYS A CA 1
ATOM 766 C C . LYS A 1 100 ? -6.949 8.593 -7.085 1.00 82.88 100 LYS A C 1
ATOM 768 O O . LYS A 1 100 ? -6.730 8.950 -8.241 1.00 82.88 100 LYS A O 1
ATOM 773 N N . LYS A 1 101 ? -5.985 8.223 -6.244 1.00 87.56 101 LYS A N 1
ATOM 774 C CA . LYS A 1 101 ? -4.569 8.230 -6.602 1.00 87.56 101 LYS A CA 1
ATOM 775 C C . LYS A 1 101 ? -4.210 7.061 -7.504 1.00 87.56 101 LYS A C 1
ATOM 777 O O . LYS A 1 101 ? -4.924 6.057 -7.589 1.00 87.56 101 LYS A O 1
ATOM 782 N N . ARG A 1 102 ? -3.098 7.203 -8.218 1.00 87.06 102 ARG A N 1
ATOM 783 C CA . ARG A 1 102 ? -2.601 6.204 -9.171 1.00 87.06 102 ARG A CA 1
ATOM 784 C C . ARG A 1 102 ? -1.140 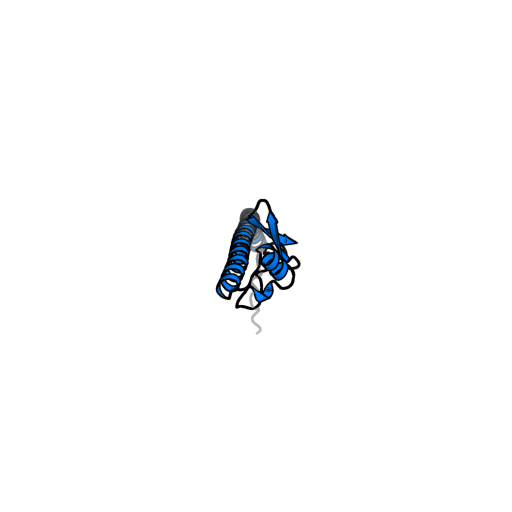5.903 -8.881 1.00 87.06 102 ARG A C 1
ATOM 786 O O . ARG A 1 102 ? -0.402 6.759 -8.397 1.00 87.06 102 ARG A O 1
ATOM 793 N N . TYR A 1 103 ? -0.709 4.688 -9.199 1.00 91.81 103 TYR A N 1
ATOM 794 C CA . TYR A 1 103 ? 0.713 4.382 -9.185 1.00 91.81 103 TYR A CA 1
ATOM 795 C C . TYR A 1 103 ? 1.396 4.971 -10.414 1.00 91.81 103 TYR A C 1
ATOM 797 O O . TYR A 1 103 ? 0.895 4.856 -11.532 1.00 91.81 103 TYR A O 1
ATOM 805 N N . LYS A 1 104 ? 2.569 5.550 -10.189 1.00 90.25 104 LYS A N 1
ATOM 806 C CA . LYS A 1 104 ? 3.532 5.929 -11.215 1.00 90.25 104 LYS A CA 1
ATOM 807 C C . LYS A 1 104 ? 4.883 5.320 -10.899 1.00 90.25 104 LYS A C 1
ATOM 809 O O . LYS A 1 104 ? 5.170 4.984 -9.751 1.00 90.25 104 LYS A O 1
ATOM 814 N N . ALA A 1 105 ? 5.707 5.178 -11.921 1.00 92.62 105 ALA A N 1
ATOM 815 C CA . ALA A 1 105 ? 7.066 4.693 -11.786 1.00 92.62 105 ALA A CA 1
ATOM 816 C C . ALA A 1 105 ? 8.051 5.775 -12.223 1.00 92.62 105 ALA A C 1
ATOM 818 O O . ALA A 1 105 ? 7.789 6.547 -13.146 1.00 92.62 105 ALA A O 1
ATOM 819 N N . ARG A 1 106 ? 9.200 5.827 -11.558 1.00 91.81 106 ARG A N 1
ATOM 820 C CA . ARG A 1 106 ? 10.361 6.614 -11.978 1.00 91.81 106 ARG A CA 1
ATOM 821 C C . ARG A 1 106 ? 11.627 5.819 -11.725 1.00 91.81 106 ARG A C 1
ATOM 823 O O . ARG A 1 106 ? 11.640 4.933 -10.875 1.00 91.81 106 ARG A O 1
ATOM 830 N N . ILE A 1 107 ? 12.693 6.160 -12.430 1.00 91.25 107 ILE A N 1
ATOM 831 C CA . ILE A 1 107 ? 14.016 5.617 -12.144 1.00 91.25 107 ILE A CA 1
ATOM 832 C C . ILE A 1 107 ? 14.707 6.579 -11.182 1.00 91.25 107 ILE A C 1
ATOM 834 O O . ILE A 1 107 ? 14.802 7.776 -11.450 1.00 91.25 107 ILE A O 1
ATOM 838 N N . ARG A 1 108 ? 15.159 6.069 -10.037 1.00 90.94 108 ARG A N 1
ATOM 839 C CA . ARG A 1 108 ? 15.942 6.828 -9.060 1.00 90.94 108 ARG A CA 1
ATOM 840 C C . ARG A 1 108 ? 17.118 5.976 -8.608 1.00 90.94 108 ARG A C 1
ATOM 842 O O . ARG A 1 108 ? 16.912 4.852 -8.163 1.00 90.94 108 ARG A O 1
ATOM 849 N N . ASN A 1 109 ? 18.336 6.510 -8.711 1.00 87.69 109 ASN A N 1
ATOM 850 C CA . ASN A 1 109 ? 19.579 5.797 -8.379 1.00 87.69 109 ASN A CA 1
ATOM 851 C C . ASN A 1 109 ? 19.649 4.409 -9.046 1.00 87.69 109 ASN A C 1
ATOM 853 O O . ASN A 1 109 ? 19.904 3.413 -8.374 1.00 87.69 109 ASN A O 1
ATOM 857 N N . ASP A 1 110 ? 19.337 4.356 -10.345 1.00 84.62 110 ASP A N 1
ATOM 858 C CA . ASP A 1 110 ? 19.345 3.131 -11.162 1.00 84.62 110 ASP A CA 1
ATOM 859 C C . ASP A 1 110 ? 18.350 2.033 -10.720 1.00 84.62 110 ASP A C 1
ATOM 861 O O . ASP A 1 110 ? 18.448 0.869 -11.097 1.00 84.62 110 ASP A O 1
ATOM 865 N N . ARG A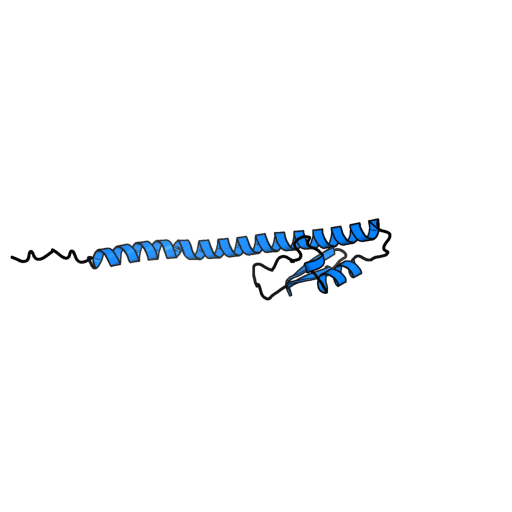 1 111 ? 17.345 2.388 -9.907 1.00 85.50 111 ARG A N 1
ATOM 866 C CA . ARG A 1 111 ? 16.280 1.476 -9.464 1.00 85.50 111 ARG A CA 1
ATOM 867 C C . ARG A 1 111 ? 14.910 2.002 -9.867 1.00 85.50 111 ARG A C 1
ATOM 869 O O . ARG A 1 111 ? 14.664 3.208 -9.829 1.00 85.50 111 ARG A O 1
ATOM 876 N N . ILE A 1 112 ? 13.993 1.090 -10.198 1.00 90.19 112 ILE A N 1
ATOM 877 C CA . ILE A 1 112 ? 12.583 1.433 -10.416 1.00 90.19 112 ILE A CA 1
ATOM 878 C C . ILE A 1 112 ? 11.950 1.750 -9.060 1.00 90.19 112 ILE A C 1
ATOM 880 O O . ILE A 1 112 ? 11.771 0.872 -8.216 1.00 90.19 112 ILE A O 1
ATOM 884 N N . GLU A 1 113 ? 11.556 3.000 -8.868 1.00 91.19 113 GLU A N 1
ATOM 885 C CA . GLU A 1 113 ? 10.787 3.461 -7.722 1.00 91.19 113 GLU A CA 1
ATOM 886 C C . GLU A 1 113 ? 9.332 3.662 -8.152 1.00 91.19 113 GLU A C 1
ATOM 888 O O . GLU A 1 113 ? 9.010 4.556 -8.936 1.00 91.19 113 GLU A O 1
ATOM 893 N N . VAL A 1 114 ? 8.439 2.820 -7.633 1.00 92.12 114 VAL A N 1
ATOM 894 C CA . VAL A 1 114 ? 6.993 3.001 -7.796 1.00 92.12 114 VAL A CA 1
ATOM 895 C C . VAL A 1 114 ? 6.504 3.891 -6.667 1.00 92.12 114 VAL A C 1
ATOM 897 O O . VAL A 1 114 ? 6.793 3.605 -5.505 1.00 92.12 114 VAL A O 1
ATOM 900 N N . TYR A 1 115 ? 5.758 4.943 -6.989 1.00 89.19 115 TYR A N 1
ATOM 901 C CA . TYR A 1 115 ? 5.183 5.891 -6.041 1.00 89.19 115 TYR A CA 1
ATOM 902 C C . TYR A 1 115 ? 3.716 6.179 -6.357 1.00 89.19 115 TYR A C 1
ATOM 904 O O . TYR A 1 115 ? 3.235 5.932 -7.459 1.00 89.19 115 TYR A O 1
ATOM 912 N N . ILE A 1 116 ? 2.992 6.662 -5.353 1.00 89.62 116 ILE A N 1
ATOM 913 C CA . ILE A 1 116 ? 1.594 7.060 -5.494 1.00 89.62 116 ILE A CA 1
ATOM 914 C C . ILE A 1 116 ? 1.577 8.549 -5.844 1.00 89.62 116 ILE A C 1
ATOM 916 O O . ILE A 1 116 ? 2.231 9.335 -5.156 1.00 89.62 116 ILE A O 1
ATOM 920 N N . GLN A 1 117 ? 0.831 8.917 -6.884 1.00 84.81 117 GLN A N 1
ATOM 921 C CA . GLN A 1 117 ? 0.548 10.301 -7.258 1.00 84.81 117 GLN A CA 1
ATOM 922 C C . GLN A 1 117 ? -0.939 10.601 -7.083 1.00 84.81 117 GLN A C 1
ATOM 924 O O . GLN A 1 117 ? -1.767 9.774 -7.536 1.00 84.81 117 GLN A O 1
#

Sequence (117 aa):
MIALRSQKGFTMLELVIVLVIIATLAGIGVPKYLSMQKQAQIAADKANRAAIQTAIMNRYVDKINRGDRVTMQDIVNQFNSNPNSFFPTGKVPNPPTDIKKRYKARIRNDRIEVYIQ

pLDDT: mean 89.57, std 8.3, range [44.81, 97.38]